Protein AF-A0A1V6NB58-F1 (afdb_monomer_lite)

Organism: Penicillium polonicum (NCBI:txid60169)

Sequence (136 aa):
MAQKAVLANIRHTYVSPPGEGFLPKDTARHHRSWVVKLVKQALKEAKVSVDDVDCICFTKGPGMGAPLQSVVIAARMLSLLWGKELVRVNHCVGHIEMAWSASSYGPHSVTRGVWGEFVSWGRFGLVTKLKSCWNP

Secondary structure (DSSP, 8-state):
-----EEEEEE----PPTTS---HHHHHHHHHHHHHHHHHHHHHHHT--STT--EEEEEEESS-HHHHHHHHHHHHHHHHHHT-EEEEEEHHHHHHHHHHHHSTT--TT--EEEEEEETTTEEEEEEEE-TTS---

Foldseek 3Di:
DFDEEALAEAEDEDDDDPPPPDDLVVLLVVCLVCVVVLVVVLCVSSVHDLVLFAAWEWECDDFRPSNRVSLVVSSVVSCVVSVHHYHYDHPVVVVVLVVLSVDPNHDPQQRYWRWYDHPDTITTTTGSDRPPHDDD

Structure (mmCIF, N/CA/C/O backbone):
data_AF-A0A1V6NB58-F1
#
_entry.id   AF-A0A1V6NB58-F1
#
loop_
_atom_site.group_PDB
_atom_site.id
_atom_site.type_symbol
_atom_site.label_atom_id
_atom_site.label_alt_id
_atom_site.label_comp_id
_atom_site.label_asym_id
_atom_site.label_entity_id
_atom_site.label_seq_id
_atom_site.pdbx_PDB_ins_code
_atom_site.Cartn_x
_atom_site.Cartn_y
_atom_site.Cartn_z
_atom_site.occupancy
_atom_site.B_iso_or_equiv
_atom_site.auth_seq_id
_atom_site.auth_comp_id
_atom_site.auth_asym_id
_atom_site.auth_atom_id
_atom_site.pdbx_PDB_model_num
ATOM 1 N N . MET A 1 1 ? -6.270 5.844 27.838 1.00 34.47 1 MET A N 1
ATOM 2 C CA . MET A 1 1 ? -4.946 5.925 27.187 1.00 34.47 1 MET A CA 1
ATOM 3 C C . MET A 1 1 ? -4.949 4.993 25.988 1.00 34.47 1 MET A C 1
ATOM 5 O O . MET A 1 1 ? -5.180 3.806 26.172 1.00 34.47 1 MET A O 1
ATOM 9 N N . ALA A 1 2 ? -4.808 5.505 24.767 1.00 46.06 2 ALA A N 1
ATOM 10 C CA . ALA A 1 2 ? -4.784 4.664 23.574 1.00 46.06 2 ALA A CA 1
ATOM 11 C C . ALA A 1 2 ? -3.328 4.320 23.221 1.00 46.06 2 ALA A C 1
ATOM 13 O O . ALA A 1 2 ? -2.503 5.204 23.017 1.00 46.06 2 ALA A O 1
ATOM 14 N N . GLN A 1 3 ? -3.006 3.028 23.226 1.00 46.66 3 GLN A N 1
ATOM 15 C CA . GLN A 1 3 ? -1.655 2.529 22.983 1.00 46.66 3 GLN A CA 1
ATOM 16 C C . GLN A 1 3 ? -1.314 2.606 21.487 1.00 46.66 3 GLN A C 1
ATOM 18 O O . GLN A 1 3 ? -1.964 1.934 20.681 1.00 46.66 3 GLN A O 1
ATOM 23 N N . LYS A 1 4 ? -0.258 3.356 21.148 1.00 60.81 4 LYS A N 1
ATOM 24 C CA . LYS A 1 4 ? 0.448 3.284 19.859 1.00 60.81 4 LYS A CA 1
ATOM 25 C C . LYS A 1 4 ? 0.882 1.845 19.607 1.00 60.81 4 LYS A C 1
ATOM 27 O O . LYS A 1 4 ? 1.723 1.328 20.338 1.00 60.81 4 LYS A O 1
ATOM 32 N N . ALA A 1 5 ? 0.304 1.194 18.606 1.00 70.00 5 ALA A N 1
ATOM 33 C CA . ALA A 1 5 ? 0.701 -0.156 18.230 1.00 70.00 5 ALA A CA 1
ATOM 34 C C . ALA A 1 5 ? 0.591 -0.354 16.717 1.00 70.00 5 ALA A C 1
ATOM 36 O O . ALA A 1 5 ? -0.443 -0.059 16.109 1.00 70.00 5 ALA A O 1
ATOM 37 N N . VAL A 1 6 ? 1.670 -0.868 16.133 1.00 77.62 6 VAL A N 1
ATOM 38 C CA . VAL A 1 6 ? 1.676 -1.438 14.786 1.00 77.62 6 VAL A CA 1
ATOM 39 C C . VAL A 1 6 ? 1.119 -2.851 14.907 1.00 77.62 6 VAL A C 1
ATOM 41 O O . VAL A 1 6 ? 1.705 -3.679 15.597 1.00 77.62 6 VAL A O 1
ATOM 44 N N . LEU A 1 7 ? -0.039 -3.105 14.297 1.00 79.94 7 LEU A N 1
ATOM 45 C CA . LEU A 1 7 ? -0.734 -4.392 14.419 1.00 79.94 7 LEU A CA 1
ATOM 46 C C . LEU A 1 7 ? -0.239 -5.425 13.402 1.00 79.94 7 LEU A C 1
ATOM 48 O O . LEU A 1 7 ? -0.258 -6.615 13.686 1.00 79.94 7 LEU A O 1
ATOM 52 N N . ALA A 1 8 ? 0.201 -4.966 12.231 1.00 79.06 8 ALA A N 1
ATOM 53 C CA . ALA A 1 8 ? 0.883 -5.779 11.232 1.00 79.06 8 ALA A CA 1
ATOM 54 C C . ALA A 1 8 ? 1.795 -4.883 10.388 1.00 79.06 8 ALA A C 1
ATOM 56 O O . ALA A 1 8 ? 1.467 -3.712 10.159 1.00 79.06 8 ALA A O 1
ATOM 57 N N . ASN A 1 9 ? 2.927 -5.434 9.943 1.00 81.44 9 ASN A N 1
ATOM 58 C CA . ASN A 1 9 ? 3.839 -4.778 9.007 1.00 81.44 9 ASN A CA 1
ATOM 59 C C . ASN A 1 9 ? 4.305 -5.758 7.923 1.00 81.44 9 ASN A C 1
ATOM 61 O O . ASN A 1 9 ? 5.365 -6.375 8.044 1.00 81.44 9 ASN A O 1
ATOM 65 N N . ILE A 1 10 ? 3.508 -5.917 6.865 1.00 80.44 10 ILE A N 1
ATOM 66 C CA . ILE A 1 10 ? 3.794 -6.902 5.813 1.00 80.44 10 ILE A CA 1
ATOM 67 C C . ILE A 1 10 ? 4.444 -6.222 4.621 1.00 80.44 10 ILE A C 1
ATOM 69 O O . ILE A 1 10 ? 3.964 -5.196 4.134 1.00 80.44 10 ILE A O 1
ATOM 73 N N . ARG A 1 11 ? 5.517 -6.834 4.112 1.00 81.12 11 ARG A N 1
ATOM 74 C CA . ARG A 1 11 ? 6.241 -6.332 2.950 1.00 81.12 11 ARG A CA 1
ATOM 75 C C . ARG A 1 11 ? 6.505 -7.393 1.902 1.00 81.12 11 ARG A C 1
ATOM 77 O O . ARG A 1 11 ? 6.860 -8.523 2.224 1.00 81.12 11 ARG A O 1
ATOM 84 N N . HIS A 1 12 ? 6.396 -6.988 0.642 1.00 83.44 12 HIS A N 1
ATOM 85 C CA . HIS A 1 12 ? 6.882 -7.767 -0.488 1.00 83.44 12 HIS A CA 1
ATOM 86 C C . HIS A 1 12 ? 7.700 -6.865 -1.411 1.00 83.44 12 HIS A C 1
ATOM 88 O O . HIS A 1 12 ? 7.241 -5.801 -1.830 1.00 83.44 12 HIS A O 1
ATOM 94 N N . THR A 1 13 ? 8.924 -7.290 -1.716 1.00 82.69 13 THR A N 1
ATOM 95 C CA . THR A 1 13 ? 9.884 -6.505 -2.496 1.00 82.69 13 THR A CA 1
ATOM 96 C C . THR A 1 13 ? 10.034 -7.097 -3.890 1.00 82.69 13 THR A C 1
ATOM 98 O O . THR A 1 13 ? 10.215 -8.303 -4.050 1.00 82.69 13 THR A O 1
ATOM 101 N N . TYR A 1 14 ? 9.971 -6.240 -4.909 1.00 84.81 14 TYR A N 1
ATOM 102 C CA . TYR A 1 14 ? 10.369 -6.613 -6.260 1.00 84.81 14 TYR A CA 1
ATOM 103 C C . TYR A 1 14 ? 11.895 -6.610 -6.353 1.00 84.81 14 TYR A C 1
ATOM 105 O O . TYR A 1 14 ? 12.523 -5.591 -6.068 1.00 84.81 14 TYR A O 1
ATOM 113 N N . VAL A 1 15 ? 12.473 -7.736 -6.763 1.00 85.25 15 VAL A N 1
ATOM 114 C CA . VAL A 1 15 ? 13.902 -7.864 -7.062 1.00 85.25 15 VAL A CA 1
ATOM 115 C C . VAL A 1 15 ? 14.028 -7.962 -8.575 1.00 85.25 15 VAL A C 1
ATOM 117 O O . VAL A 1 15 ? 13.445 -8.863 -9.180 1.00 85.25 15 VAL A O 1
ATOM 120 N N . SER A 1 16 ? 14.723 -7.006 -9.190 1.00 84.94 16 SER A N 1
ATOM 121 C CA . SER A 1 16 ? 14.977 -7.036 -10.628 1.00 84.94 16 SER A CA 1
ATOM 122 C C . SER A 1 16 ? 16.028 -8.095 -10.977 1.00 84.94 16 SER A C 1
ATOM 124 O O . SER A 1 16 ? 16.916 -8.371 -10.162 1.00 84.94 16 SER A O 1
ATOM 126 N N . PRO A 1 17 ? 15.960 -8.685 -12.182 1.00 87.81 17 PRO A N 1
ATOM 127 C CA . PRO A 1 17 ? 17.028 -9.533 -12.687 1.00 87.81 17 PRO A CA 1
ATOM 128 C C . PRO A 1 17 ? 18.375 -8.788 -12.705 1.00 87.81 17 PRO A C 1
ATOM 130 O O . PRO A 1 17 ? 18.402 -7.570 -12.938 1.00 87.81 17 PRO A O 1
ATOM 133 N N . PRO A 1 18 ? 19.500 -9.489 -12.473 1.00 87.62 18 PRO A N 1
ATOM 134 C CA . PRO A 1 18 ? 20.823 -8.888 -12.576 1.00 87.62 18 PRO A CA 1
ATOM 135 C C . PRO A 1 18 ? 21.013 -8.211 -13.940 1.00 87.62 18 PRO A C 1
ATOM 137 O O . PRO A 1 18 ? 20.788 -8.826 -14.976 1.00 87.62 18 PRO A O 1
ATOM 140 N N . GLY A 1 19 ? 21.425 -6.942 -13.933 1.00 86.31 19 GLY A N 1
ATOM 141 C CA . GLY A 1 19 ? 21.697 -6.169 -15.150 1.00 86.31 19 GLY A CA 1
ATOM 142 C C . GLY A 1 19 ? 20.530 -5.345 -15.712 1.00 86.31 19 GLY A C 1
ATOM 143 O O . GLY A 1 19 ? 20.783 -4.479 -16.541 1.00 86.31 19 GLY A O 1
ATOM 144 N N . GLU A 1 20 ? 19.285 -5.521 -15.246 1.00 77.94 20 GLU A N 1
ATOM 145 C CA . GLU A 1 20 ? 18.112 -4.859 -15.864 1.00 77.94 20 GLU A CA 1
ATOM 146 C C . GLU A 1 20 ? 17.585 -3.610 -15.126 1.00 77.94 20 GLU A C 1
ATOM 148 O O . GLU A 1 20 ? 16.680 -2.929 -15.609 1.00 77.94 20 GLU A O 1
ATOM 153 N N . GLY A 1 21 ? 18.161 -3.242 -13.978 1.00 83.44 21 GLY A N 1
ATOM 154 C CA . GLY A 1 21 ? 17.705 -2.083 -13.196 1.00 83.44 21 GLY A CA 1
ATOM 155 C C . GLY A 1 21 ? 16.225 -2.165 -12.776 1.00 83.44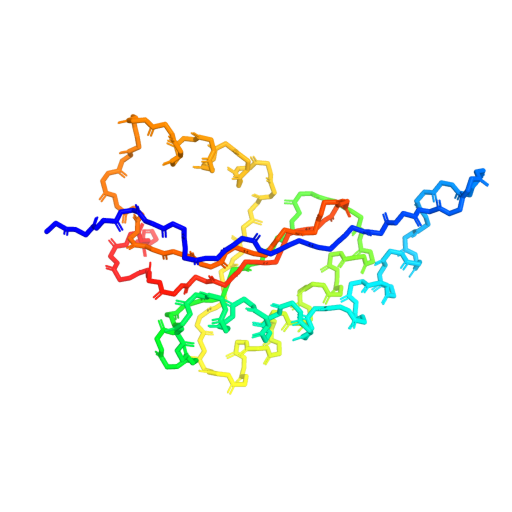 21 GLY A C 1
ATOM 156 O O . GLY A 1 21 ? 15.564 -3.196 -12.900 1.00 83.44 21 GLY A O 1
ATOM 157 N N . PHE A 1 22 ? 15.678 -1.074 -12.232 1.00 82.75 22 PHE A N 1
ATOM 158 C CA . PHE A 1 22 ? 14.261 -1.013 -11.853 1.00 82.75 22 PHE A CA 1
ATOM 159 C C . PHE A 1 22 ? 13.419 -0.440 -12.988 1.00 82.75 22 PHE A C 1
ATOM 161 O O . PHE A 1 22 ? 13.227 0.771 -13.095 1.00 82.75 22 PHE A O 1
ATOM 168 N N . LEU A 1 23 ? 12.866 -1.322 -13.818 1.00 88.88 23 LEU A N 1
ATOM 169 C CA . LEU A 1 23 ? 11.938 -0.916 -14.865 1.00 88.88 23 LEU A CA 1
ATOM 170 C C . LEU A 1 23 ? 10.575 -0.519 -14.253 1.00 88.88 23 LEU A C 1
ATOM 172 O O . LEU A 1 23 ? 9.956 -1.317 -13.529 1.00 88.88 23 LEU A O 1
ATOM 176 N N . PRO A 1 24 ? 10.045 0.689 -14.548 1.00 86.19 24 PRO A N 1
ATOM 177 C CA . PRO A 1 24 ? 8.776 1.150 -13.977 1.00 86.19 24 PRO A CA 1
ATOM 178 C C . PRO A 1 24 ? 7.591 0.233 -14.301 1.00 86.19 24 PRO A C 1
ATOM 180 O O . PRO A 1 24 ? 6.696 0.054 -13.472 1.00 86.19 24 PRO A O 1
ATOM 183 N N . LYS A 1 25 ? 7.590 -0.371 -15.496 1.00 89.31 25 LYS A N 1
ATOM 184 C CA . LYS A 1 25 ? 6.538 -1.284 -15.967 1.00 89.31 25 LYS A CA 1
ATOM 185 C C . LYS A 1 25 ? 6.480 -2.562 -15.131 1.00 89.31 25 LYS A C 1
ATOM 187 O O . LYS A 1 25 ? 5.396 -2.954 -14.695 1.00 89.31 25 LYS A O 1
ATOM 192 N N . ASP A 1 26 ? 7.624 -3.192 -14.884 1.00 90.31 26 ASP A N 1
ATOM 193 C CA . ASP A 1 26 ? 7.686 -4.446 -14.128 1.00 90.31 26 ASP A CA 1
ATOM 194 C C . ASP A 1 26 ? 7.392 -4.217 -12.651 1.00 90.31 26 ASP A C 1
ATOM 196 O O . ASP A 1 26 ? 6.612 -4.956 -12.048 1.00 90.31 26 ASP A O 1
ATOM 200 N N . THR A 1 27 ? 7.897 -3.111 -12.101 1.00 87.25 27 THR A N 1
ATOM 201 C CA . THR A 1 27 ? 7.590 -2.710 -10.727 1.00 87.25 27 THR A CA 1
ATOM 202 C C . THR A 1 27 ? 6.089 -2.438 -10.554 1.00 87.25 27 THR A C 1
ATOM 204 O O . THR A 1 27 ? 5.485 -2.880 -9.576 1.00 87.25 27 THR A O 1
ATOM 207 N N . ALA A 1 28 ? 5.436 -1.779 -11.518 1.00 88.00 28 ALA A N 1
ATOM 208 C CA . ALA A 1 28 ? 3.987 -1.569 -11.490 1.00 88.00 28 ALA A CA 1
ATOM 209 C C . ALA A 1 28 ? 3.200 -2.888 -11.598 1.00 88.00 28 ALA A C 1
ATOM 211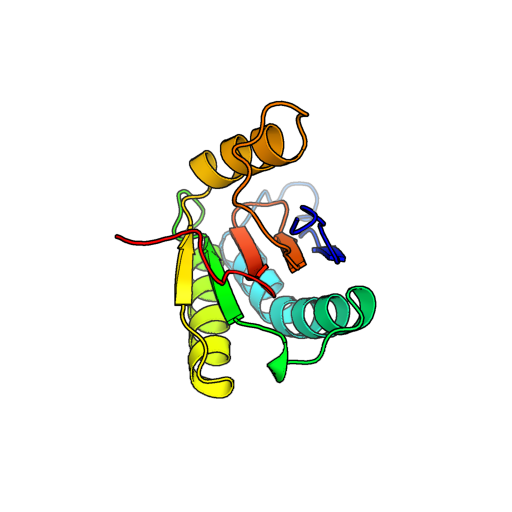 O O . ALA A 1 28 ? 2.243 -3.098 -10.848 1.00 88.00 28 ALA A O 1
ATOM 212 N N . ARG A 1 29 ? 3.615 -3.808 -12.485 1.00 91.25 29 ARG A N 1
ATOM 213 C CA . ARG A 1 29 ? 3.015 -5.152 -12.605 1.00 91.25 29 ARG A CA 1
ATOM 214 C C . ARG A 1 29 ? 3.114 -5.921 -11.289 1.00 91.25 29 ARG A C 1
ATOM 216 O O . ARG A 1 29 ? 2.137 -6.543 -10.866 1.00 91.25 29 ARG A O 1
ATOM 223 N N . HIS A 1 30 ? 4.261 -5.833 -10.624 1.00 90.25 30 HIS A N 1
ATOM 224 C CA . HIS A 1 30 ? 4.476 -6.430 -9.315 1.00 90.25 30 HIS A CA 1
ATOM 225 C C . HIS A 1 30 ? 3.483 -5.903 -8.271 1.00 90.25 30 HIS A C 1
ATOM 227 O O . HIS A 1 30 ? 2.779 -6.696 -7.647 1.00 90.25 30 HIS A O 1
ATOM 233 N N . HIS A 1 31 ? 3.353 -4.577 -8.139 1.00 87.50 31 HIS A N 1
ATOM 234 C CA . HIS A 1 31 ? 2.424 -3.954 -7.189 1.00 87.50 31 HIS A CA 1
ATOM 235 C C . HIS A 1 31 ? 0.979 -4.419 -7.415 1.00 87.50 31 HIS A C 1
ATOM 237 O O . HIS A 1 31 ? 0.311 -4.833 -6.469 1.00 87.50 31 HIS A O 1
ATOM 243 N N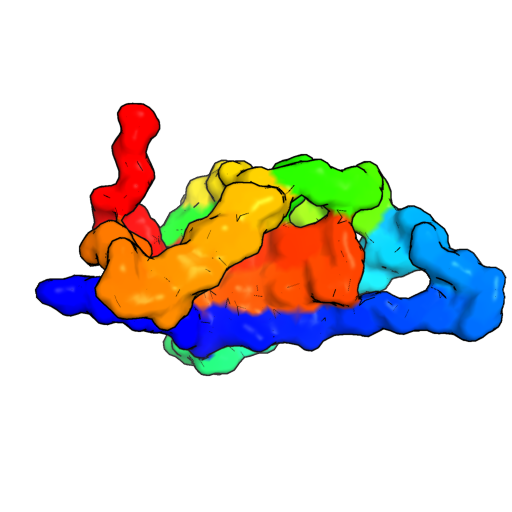 . ARG A 1 32 ? 0.510 -4.439 -8.671 1.00 88.62 32 ARG A N 1
ATOM 244 C CA . ARG A 1 32 ? -0.847 -4.907 -9.022 1.00 88.62 32 ARG A CA 1
ATOM 245 C C . ARG A 1 32 ? -1.084 -6.371 -8.645 1.00 88.62 32 ARG A C 1
ATOM 247 O O . ARG A 1 32 ? -2.169 -6.718 -8.195 1.00 88.62 32 ARG A O 1
ATOM 254 N N . SER A 1 33 ? -0.065 -7.214 -8.801 1.00 90.69 33 SER A N 1
ATOM 255 C CA . SER A 1 33 ? -0.160 -8.654 -8.527 1.00 90.69 33 SER A CA 1
ATOM 256 C C . SER A 1 33 ? -0.169 -8.981 -7.029 1.00 90.69 33 SER A C 1
ATOM 258 O O . SER A 1 33 ? -0.699 -10.018 -6.622 1.00 90.69 33 SER A O 1
ATOM 260 N N . TRP A 1 34 ? 0.421 -8.108 -6.206 1.00 88.75 34 TRP A N 1
ATOM 261 C CA . TRP A 1 34 ? 0.634 -8.352 -4.778 1.00 88.75 34 TRP A CA 1
ATOM 262 C C . TRP A 1 34 ? -0.266 -7.543 -3.846 1.00 88.75 34 TRP A C 1
ATOM 264 O O . TRP A 1 34 ? -0.551 -8.026 -2.754 1.00 88.75 34 TRP A O 1
ATOM 274 N N . VAL A 1 35 ? -0.770 -6.372 -4.254 1.00 86.44 35 VAL A N 1
ATOM 275 C CA . VAL A 1 35 ? -1.523 -5.468 -3.363 1.00 86.44 35 VAL A CA 1
ATOM 276 C C . VAL A 1 35 ? -2.702 -6.152 -2.667 1.00 86.44 35 VAL A C 1
ATOM 278 O O . VAL A 1 35 ? -2.831 -6.062 -1.451 1.00 86.44 35 VAL A O 1
ATOM 281 N N . VAL A 1 36 ? -3.505 -6.933 -3.394 1.00 88.38 36 VAL A N 1
ATOM 282 C CA . VAL A 1 36 ? -4.655 -7.650 -2.815 1.00 88.38 36 VAL A CA 1
ATOM 283 C C . VAL A 1 36 ? -4.208 -8.743 -1.841 1.00 88.38 36 VAL A C 1
ATOM 285 O O . VAL A 1 36 ? -4.834 -8.942 -0.801 1.00 88.38 36 VAL A O 1
ATOM 288 N N . LYS A 1 37 ? -3.121 -9.459 -2.162 1.00 89.56 37 LYS A N 1
ATOM 289 C CA . LYS A 1 37 ? -2.577 -10.514 -1.295 1.00 89.56 37 LYS A CA 1
ATOM 290 C C . LYS A 1 37 ? -2.057 -9.917 0.010 1.00 89.56 37 LYS A C 1
ATOM 292 O O . LYS A 1 37 ? -2.392 -10.432 1.072 1.00 89.56 37 LYS A O 1
ATOM 297 N N . LEU A 1 38 ? -1.318 -8.811 -0.075 1.00 87.75 38 LEU A N 1
ATOM 298 C CA . LEU A 1 38 ? -0.785 -8.110 1.090 1.00 87.75 38 LEU A CA 1
ATOM 299 C C . LEU A 1 38 ? -1.890 -7.549 1.977 1.00 87.75 38 LEU A C 1
ATOM 301 O O . LEU A 1 38 ? -1.839 -7.756 3.179 1.00 87.75 38 LEU A O 1
ATOM 305 N N . VAL A 1 39 ? -2.924 -6.926 1.405 1.00 87.31 39 VAL A N 1
ATOM 306 C CA . VAL A 1 39 ? -4.090 -6.442 2.166 1.00 87.31 39 VAL A CA 1
ATOM 307 C C . VAL A 1 39 ? -4.723 -7.572 2.982 1.00 87.31 39 VAL A C 1
ATOM 309 O O . VAL A 1 39 ? -4.940 -7.430 4.183 1.00 87.31 39 VAL A O 1
ATOM 312 N N . LYS A 1 40 ? -4.984 -8.722 2.347 1.00 89.19 40 LYS A N 1
ATOM 313 C CA . LYS A 1 40 ? -5.583 -9.886 3.019 1.00 89.19 40 LYS A CA 1
ATOM 314 C C . LYS A 1 40 ? -4.681 -10.447 4.116 1.00 89.19 40 LYS A C 1
ATOM 316 O O . LYS A 1 40 ? -5.170 -10.791 5.189 1.00 89.19 40 LYS A O 1
ATOM 321 N N . GLN A 1 41 ? -3.380 -10.549 3.851 1.00 87.31 41 GLN A N 1
ATOM 322 C CA . GLN A 1 41 ? -2.410 -10.994 4.849 1.00 87.31 41 GLN A CA 1
ATOM 323 C C . GLN A 1 41 ? -2.346 -10.014 6.025 1.00 87.31 41 GLN A C 1
ATOM 325 O O . GLN A 1 41 ? -2.337 -10.455 7.167 1.00 87.31 41 GLN A O 1
ATOM 330 N N . ALA A 1 42 ? -2.385 -8.708 5.759 1.00 84.75 42 ALA A N 1
ATOM 331 C CA . ALA A 1 42 ? -2.247 -7.670 6.771 1.00 84.75 42 ALA A CA 1
ATOM 332 C C . ALA A 1 42 ? -3.446 -7.644 7.725 1.00 84.75 42 ALA A C 1
ATOM 334 O O . ALA A 1 42 ? -3.258 -7.593 8.937 1.00 84.75 42 ALA A O 1
ATOM 335 N N . LEU A 1 43 ? -4.670 -7.785 7.199 1.00 86.19 43 LEU A N 1
ATOM 336 C CA . LEU A 1 43 ? -5.875 -7.955 8.023 1.00 86.19 43 LEU A CA 1
ATOM 337 C C . LEU A 1 43 ? -5.802 -9.230 8.879 1.00 86.19 43 LEU A C 1
ATOM 339 O O . LEU A 1 43 ? -6.140 -9.209 10.062 1.00 86.19 43 LEU A O 1
ATOM 343 N N . LYS A 1 44 ? -5.310 -10.333 8.297 1.00 89.50 44 LYS A N 1
ATOM 344 C CA . LYS A 1 44 ? -5.161 -11.616 8.996 1.00 89.50 44 LYS A CA 1
ATOM 345 C C . LYS A 1 44 ? -4.123 -11.553 10.122 1.00 89.50 44 LYS A C 1
ATOM 347 O O . LYS A 1 44 ? -4.392 -12.056 11.208 1.00 89.50 44 LYS A O 1
ATOM 352 N N . GLU A 1 45 ? -2.959 -10.957 9.876 1.00 85.81 45 GLU A N 1
ATOM 353 C CA . GLU A 1 45 ? -1.881 -10.815 10.865 1.00 85.81 45 GLU A CA 1
ATOM 354 C C . GLU A 1 45 ? -2.283 -9.872 12.001 1.00 85.81 45 GLU A C 1
ATOM 356 O O . GLU A 1 45 ? -2.100 -10.203 13.171 1.00 85.81 45 GLU A O 1
ATOM 361 N N . ALA A 1 46 ? -2.940 -8.760 11.663 1.00 82.19 46 ALA A N 1
ATOM 362 C CA . ALA A 1 46 ? -3.457 -7.808 12.637 1.00 82.19 46 ALA A CA 1
ATOM 363 C C . ALA A 1 46 ? -4.659 -8.335 13.438 1.00 82.19 46 ALA A C 1
ATOM 365 O O . ALA A 1 46 ? -5.014 -7.735 14.452 1.00 82.19 46 ALA A O 1
ATOM 366 N N . LYS A 1 47 ? -5.275 -9.445 13.002 1.00 87.94 47 LYS A N 1
ATOM 367 C CA . LYS A 1 47 ? -6.493 -10.036 13.586 1.00 87.94 47 LYS A CA 1
ATOM 368 C C . LYS A 1 47 ? -7.643 -9.027 13.685 1.00 87.94 47 LYS A C 1
ATOM 370 O O . LYS A 1 47 ? -8.342 -8.973 14.693 1.00 87.94 47 LYS A O 1
ATOM 375 N N . VAL A 1 48 ? -7.820 -8.231 12.635 1.00 84.19 48 VAL A N 1
ATOM 376 C CA . VAL A 1 48 ? -8.871 -7.209 12.533 1.00 84.19 48 VAL A CA 1
ATOM 377 C C . VAL A 1 48 ? -9.785 -7.499 11.351 1.00 84.19 48 VAL A C 1
ATOM 379 O O . VAL A 1 48 ? -9.364 -8.070 10.341 1.00 84.19 48 VAL A O 1
ATOM 382 N N . SER A 1 49 ? -11.042 -7.093 11.478 1.00 87.06 49 SER A N 1
ATOM 383 C CA . SER A 1 49 ? -12.000 -7.104 10.379 1.00 87.06 49 SER A CA 1
ATOM 384 C C . SER A 1 49 ? -11.887 -5.823 9.543 1.00 87.06 49 SER A C 1
ATOM 386 O O . SER A 1 49 ? -11.206 -4.866 9.914 1.00 87.06 49 SER A O 1
ATOM 388 N N . VAL A 1 50 ? -12.556 -5.794 8.390 1.00 85.62 50 VAL A N 1
ATOM 389 C CA . VAL A 1 50 ? -12.656 -4.578 7.563 1.00 85.62 50 VAL A CA 1
ATOM 390 C C . VAL A 1 50 ? -13.439 -3.477 8.289 1.00 85.62 50 VAL A C 1
ATOM 392 O O . VAL A 1 50 ? -13.165 -2.292 8.097 1.00 85.62 50 VAL A O 1
ATOM 395 N N . ASP A 1 51 ? -14.382 -3.853 9.152 1.00 85.25 51 ASP A N 1
ATOM 396 C CA . ASP A 1 51 ? -15.203 -2.912 9.913 1.00 85.25 51 ASP A CA 1
ATOM 397 C C . ASP A 1 51 ? -14.384 -2.141 10.951 1.00 85.25 51 ASP A C 1
ATOM 399 O O . ASP A 1 51 ? -14.647 -0.960 11.182 1.00 85.25 51 ASP A O 1
ATOM 403 N N . ASP A 1 52 ? -13.326 -2.768 11.474 1.00 83.12 52 ASP A N 1
ATOM 404 C CA . ASP A 1 52 ? -12.352 -2.149 12.376 1.00 83.12 52 ASP A CA 1
ATOM 405 C C . ASP A 1 52 ? -11.420 -1.152 11.664 1.00 83.12 52 ASP A C 1
ATOM 407 O O . ASP A 1 52 ? -10.628 -0.481 12.318 1.00 83.12 52 ASP A O 1
ATOM 411 N N . VAL A 1 53 ? -11.457 -1.053 10.329 1.00 82.12 53 VAL A N 1
ATOM 412 C CA . VAL A 1 53 ? -10.652 -0.083 9.575 1.00 82.12 53 VAL A CA 1
ATOM 413 C C . VAL A 1 53 ? -11.350 1.276 9.591 1.00 82.12 53 VAL A C 1
ATOM 415 O O . VAL A 1 53 ? -12.470 1.388 9.103 1.00 82.12 53 VAL A O 1
ATOM 418 N N . ASP A 1 54 ? -10.700 2.327 10.089 1.00 82.12 54 ASP A N 1
ATOM 419 C CA . ASP A 1 54 ? -11.263 3.686 10.047 1.00 82.12 54 ASP A CA 1
ATOM 420 C C . ASP A 1 54 ? -10.967 4.366 8.698 1.00 82.12 54 ASP A C 1
ATOM 422 O O . ASP A 1 54 ? -11.860 4.937 8.069 1.00 82.12 54 ASP A O 1
ATOM 426 N N . CYS A 1 55 ? -9.718 4.286 8.224 1.00 84.50 55 CYS A N 1
ATOM 427 C CA . CYS A 1 55 ? -9.286 4.942 6.993 1.00 84.50 55 CYS A CA 1
ATOM 428 C C . CYS A 1 55 ? -8.194 4.160 6.246 1.00 84.50 55 CYS A C 1
ATOM 430 O O . CYS A 1 55 ? -7.519 3.270 6.768 1.00 84.50 55 CYS A O 1
ATOM 432 N N . ILE A 1 56 ? -8.018 4.495 4.973 1.00 85.44 56 ILE A N 1
ATOM 433 C CA . ILE A 1 56 ? -7.038 3.881 4.080 1.00 85.44 56 ILE A CA 1
ATOM 434 C C . ILE A 1 56 ? -6.007 4.936 3.714 1.00 85.44 56 ILE A C 1
ATOM 436 O O . ILE A 1 56 ? -6.352 5.987 3.180 1.00 85.44 56 ILE A O 1
ATOM 440 N N . CYS A 1 57 ? -4.732 4.642 3.948 1.00 86.06 57 CYS A N 1
ATOM 441 C CA . CYS A 1 57 ? -3.640 5.561 3.668 1.00 86.06 57 CYS A CA 1
ATOM 442 C C . CYS A 1 57 ? -2.838 5.086 2.454 1.00 86.06 57 CYS A C 1
ATOM 444 O O . CYS A 1 57 ? -2.529 3.908 2.287 1.00 86.06 57 CYS A O 1
ATOM 446 N N . PHE A 1 58 ? -2.422 6.005 1.592 1.00 84.12 58 PHE A N 1
ATOM 447 C CA . PHE A 1 58 ? -1.564 5.635 0.469 1.00 84.12 58 PHE A CA 1
ATOM 448 C C . PHE A 1 58 ? -0.501 6.683 0.186 1.00 84.12 58 PHE A C 1
ATOM 450 O O . PHE A 1 58 ? -0.674 7.873 0.454 1.00 84.12 58 PHE A O 1
ATOM 457 N N . THR A 1 59 ? 0.609 6.235 -0.395 1.00 84.12 59 THR A N 1
ATOM 458 C CA . THR A 1 59 ? 1.695 7.137 -0.775 1.00 84.12 59 THR A CA 1
ATOM 459 C C . THR A 1 59 ? 1.317 7.927 -2.021 1.00 84.12 59 THR A C 1
ATOM 461 O O . THR A 1 59 ? 1.154 7.355 -3.097 1.00 84.12 59 THR A O 1
ATOM 464 N N . LYS A 1 60 ? 1.229 9.253 -1.895 1.00 82.44 60 LYS A N 1
ATOM 465 C CA . LYS A 1 60 ? 1.034 10.167 -3.032 1.00 82.44 60 LYS A CA 1
ATOM 466 C C . LYS A 1 60 ? 2.328 10.365 -3.833 1.00 82.44 60 LYS A C 1
ATOM 468 O O . LYS A 1 60 ? 2.276 10.568 -5.040 1.00 82.44 60 LYS A O 1
ATOM 473 N N . GLY A 1 61 ? 3.475 10.324 -3.158 1.00 81.75 61 GLY A N 1
ATOM 474 C CA . GLY A 1 61 ? 4.808 10.529 -3.730 1.00 81.75 61 GLY A CA 1
ATOM 475 C C . GLY A 1 61 ? 5.768 11.176 -2.719 1.00 81.75 61 GLY A C 1
ATOM 476 O O . GLY A 1 61 ? 5.365 11.387 -1.571 1.00 81.75 61 GLY A O 1
ATOM 477 N N . PRO A 1 62 ? 7.008 11.514 -3.121 1.00 84.12 62 PRO A N 1
ATOM 478 C CA . PRO A 1 62 ? 7.589 11.306 -4.456 1.00 84.12 62 PRO A CA 1
ATOM 479 C C . PRO A 1 62 ? 7.861 9.827 -4.781 1.00 84.12 62 PRO A C 1
ATOM 481 O O . PRO A 1 62 ? 7.938 8.993 -3.882 1.00 84.12 62 PRO A O 1
ATOM 484 N N . GLY A 1 63 ? 7.992 9.502 -6.073 1.00 83.31 63 GLY A N 1
ATOM 485 C CA . GLY A 1 63 ? 8.450 8.190 -6.528 1.00 83.31 63 GLY A CA 1
ATOM 486 C C . GLY A 1 63 ? 8.145 7.856 -7.988 1.00 83.31 63 GLY A C 1
ATOM 487 O O . GLY A 1 63 ? 7.745 8.725 -8.759 1.00 83.31 63 GLY A O 1
ATOM 488 N N . MET A 1 64 ? 8.348 6.592 -8.377 1.00 84.69 64 MET A N 1
ATOM 489 C CA . MET A 1 64 ? 8.118 6.140 -9.754 1.00 84.69 64 MET A CA 1
ATOM 490 C C . MET A 1 64 ? 6.631 6.238 -10.127 1.00 84.69 64 MET A C 1
ATOM 492 O O . MET A 1 64 ? 5.776 5.636 -9.476 1.00 84.69 64 MET A O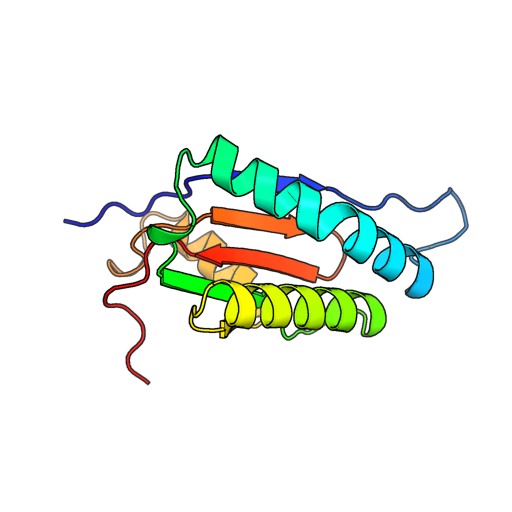 1
ATOM 496 N N . GLY A 1 65 ? 6.315 6.943 -11.217 1.00 87.12 65 GLY A N 1
ATOM 497 C CA . GLY A 1 65 ? 4.930 7.229 -11.608 1.00 87.12 65 GLY A CA 1
ATOM 498 C C . GLY A 1 65 ? 4.054 5.985 -11.806 1.00 87.12 65 GLY A C 1
ATOM 499 O O . GLY A 1 65 ? 2.964 5.906 -11.244 1.00 87.12 65 GLY A O 1
ATOM 500 N N . ALA A 1 66 ? 4.518 4.981 -12.560 1.00 88.81 66 ALA A N 1
ATOM 501 C CA . ALA A 1 66 ? 3.711 3.792 -12.865 1.00 88.81 66 ALA A CA 1
ATOM 502 C C . ALA A 1 66 ? 3.381 2.917 -11.625 1.00 88.81 66 ALA A C 1
ATOM 504 O O . ALA A 1 66 ? 2.221 2.505 -11.471 1.00 88.81 66 ALA A O 1
ATOM 505 N N . PRO A 1 67 ? 4.332 2.653 -10.707 1.00 86.94 67 PRO A N 1
ATOM 506 C CA . PRO A 1 67 ? 4.035 2.048 -9.408 1.00 86.94 67 PRO A CA 1
ATOM 507 C C . PRO A 1 67 ? 3.084 2.887 -8.549 1.00 86.94 67 PRO A C 1
ATOM 509 O O . PRO A 1 67 ? 2.094 2.344 -8.059 1.00 86.94 67 PRO A O 1
ATOM 512 N N . LEU A 1 68 ? 3.309 4.204 -8.431 1.00 87.00 68 LEU A N 1
ATOM 513 C CA . LEU A 1 68 ? 2.437 5.089 -7.647 1.00 87.00 68 LEU A CA 1
ATOM 514 C C . LEU A 1 68 ? 0.990 5.054 -8.149 1.00 87.00 68 LEU A C 1
ATOM 516 O O . LEU A 1 68 ? 0.072 4.888 -7.350 1.00 87.00 68 LEU A O 1
ATOM 520 N N . GLN A 1 69 ? 0.775 5.115 -9.466 1.00 90.12 69 GLN A N 1
ATOM 521 C CA . GLN A 1 69 ? -0.560 4.991 -10.065 1.00 90.12 69 GLN A CA 1
ATOM 522 C C . GLN A 1 69 ? -1.238 3.666 -9.698 1.00 90.12 69 GLN A C 1
ATOM 524 O O . GLN A 1 69 ? -2.423 3.639 -9.370 1.00 90.12 69 GLN A O 1
ATOM 529 N N . SER A 1 70 ? -0.481 2.566 -9.691 1.00 89.38 70 SER A N 1
ATOM 530 C CA . SER A 1 70 ? -1.014 1.249 -9.323 1.00 89.38 70 SER A CA 1
ATOM 531 C C . SER A 1 70 ? -1.465 1.206 -7.857 1.00 89.38 70 SER A C 1
ATOM 533 O O . SER A 1 70 ? -2.512 0.635 -7.556 1.00 89.38 70 SER A O 1
ATOM 535 N N . VAL A 1 71 ? -0.719 1.858 -6.960 1.00 86.81 71 VAL A N 1
ATOM 536 C CA . VAL A 1 71 ? -1.069 1.987 -5.538 1.00 86.81 71 VAL A CA 1
ATOM 537 C C . VAL A 1 71 ? -2.299 2.877 -5.341 1.00 86.81 71 VAL A C 1
ATOM 539 O O . VAL A 1 71 ? -3.212 2.488 -4.616 1.00 86.81 71 VAL A O 1
ATOM 542 N N . VAL A 1 72 ? -2.364 4.038 -6.005 1.00 89.69 72 VAL A N 1
ATOM 543 C CA . VAL A 1 72 ? -3.509 4.963 -5.906 1.00 89.69 72 VAL A CA 1
ATOM 544 C C . VAL A 1 72 ? -4.802 4.287 -6.351 1.00 89.69 72 VAL A C 1
ATOM 546 O O . VAL A 1 72 ? -5.820 4.412 -5.673 1.00 89.69 72 VAL A O 1
ATOM 549 N N . ILE A 1 73 ? -4.776 3.565 -7.476 1.00 91.56 73 ILE A N 1
ATOM 550 C CA . ILE A 1 73 ? -5.956 2.861 -7.990 1.00 91.56 73 ILE A CA 1
ATOM 551 C C . ILE A 1 73 ? -6.420 1.808 -6.981 1.00 91.56 73 ILE A C 1
ATOM 553 O O . ILE A 1 73 ? -7.595 1.799 -6.622 1.00 91.56 73 ILE A O 1
ATOM 557 N N . ALA A 1 74 ? -5.508 0.983 -6.458 1.00 89.75 74 ALA A N 1
ATOM 558 C CA . ALA A 1 74 ? -5.853 -0.028 -5.462 1.00 89.75 74 ALA A CA 1
ATOM 559 C C . ALA A 1 74 ? -6.437 0.590 -4.178 1.00 89.75 74 ALA A C 1
ATOM 561 O O . ALA A 1 74 ? -7.460 0.127 -3.680 1.00 89.75 74 ALA A O 1
ATOM 562 N N . ALA A 1 75 ? -5.835 1.671 -3.675 1.00 89.19 75 ALA A N 1
ATOM 563 C CA . ALA A 1 75 ? -6.307 2.360 -2.478 1.00 89.19 75 ALA A CA 1
ATOM 564 C C . ALA A 1 75 ? -7.696 2.987 -2.676 1.00 89.19 75 ALA A C 1
ATOM 566 O O . ALA A 1 75 ? -8.570 2.835 -1.824 1.00 89.19 75 ALA A O 1
ATOM 567 N N . ARG A 1 76 ? -7.930 3.634 -3.827 1.00 91.62 76 ARG A N 1
ATOM 568 C CA . ARG A 1 76 ? -9.244 4.183 -4.195 1.00 91.62 76 ARG A CA 1
ATOM 569 C C . ARG A 1 76 ? -10.300 3.093 -4.311 1.00 91.62 76 ARG A C 1
ATOM 571 O O . ARG A 1 76 ? -11.402 3.280 -3.813 1.00 91.62 76 ARG A O 1
ATOM 578 N N . MET A 1 77 ? -9.968 1.962 -4.931 1.00 93.44 77 MET A N 1
ATOM 579 C CA . MET A 1 77 ? -10.888 0.829 -5.035 1.00 93.44 77 MET A CA 1
ATOM 580 C C . MET A 1 77 ? -11.280 0.297 -3.655 1.00 93.44 77 MET A C 1
ATOM 582 O O . MET A 1 77 ? -12.460 0.074 -3.418 1.00 93.44 77 MET A O 1
ATOM 586 N N . LEU A 1 78 ? -10.323 0.140 -2.736 1.00 89.69 78 LEU A N 1
ATOM 587 C CA . LEU A 1 78 ? -10.610 -0.317 -1.373 1.00 89.69 78 LEU A CA 1
ATOM 588 C C . LEU A 1 78 ? -11.428 0.706 -0.577 1.00 89.69 78 LEU A C 1
ATOM 590 O O . LEU A 1 78 ? -12.348 0.323 0.135 1.00 89.69 78 LEU A O 1
ATOM 594 N N . SER A 1 79 ? -11.137 1.999 -0.733 1.00 90.56 79 SER A N 1
ATOM 595 C CA . SER A 1 79 ? -11.891 3.078 -0.083 1.00 90.56 79 SER A CA 1
ATOM 596 C C . SER A 1 79 ? -13.349 3.083 -0.535 1.00 90.56 79 SER A C 1
ATOM 598 O O . SER A 1 79 ? -14.242 3.126 0.306 1.00 90.56 79 SER A O 1
ATOM 600 N N . LEU A 1 80 ? -13.594 2.943 -1.842 1.00 93.56 80 LEU A N 1
ATOM 601 C CA . LEU A 1 80 ? -14.945 2.851 -2.397 1.00 93.56 80 LEU A CA 1
ATOM 602 C C . LEU A 1 80 ? -15.654 1.554 -1.989 1.00 93.56 80 LEU A C 1
ATOM 604 O O . LEU A 1 80 ? -16.834 1.590 -1.660 1.00 93.56 80 LEU A O 1
ATOM 608 N N . LEU A 1 81 ? -14.946 0.421 -1.986 1.00 93.62 81 LEU A N 1
ATOM 609 C CA . LEU A 1 81 ? -15.515 -0.881 -1.632 1.00 93.62 81 LEU A CA 1
ATOM 610 C C . LEU A 1 81 ? -15.910 -0.966 -0.152 1.00 93.62 81 LEU A C 1
ATOM 612 O O . LEU A 1 81 ? -16.904 -1.601 0.179 1.00 93.62 81 LEU A O 1
ATOM 616 N N . TRP A 1 82 ? -15.120 -0.360 0.734 1.00 92.19 82 TRP A N 1
ATOM 617 C CA . TRP A 1 82 ? -15.323 -0.425 2.185 1.00 92.19 82 TRP A CA 1
ATOM 618 C C . TRP A 1 82 ? -15.966 0.836 2.770 1.00 92.19 82 TRP A C 1
ATOM 620 O O . TRP A 1 82 ? -16.174 0.906 3.979 1.00 92.19 82 TRP A O 1
ATOM 630 N N . GLY A 1 83 ? -16.250 1.842 1.938 1.00 91.06 83 GLY A N 1
ATOM 631 C CA . GLY A 1 83 ? -16.795 3.128 2.376 1.00 91.06 83 GLY A CA 1
ATOM 632 C C . GLY A 1 83 ? -15.892 3.867 3.369 1.00 91.06 83 GLY A C 1
ATOM 633 O O . GLY A 1 83 ? -16.395 4.538 4.265 1.00 91.06 83 GLY A O 1
ATOM 634 N N . LYS A 1 84 ? -14.567 3.707 3.261 1.00 87.75 84 LYS A N 1
ATOM 635 C CA . LYS A 1 84 ? -13.590 4.279 4.206 1.00 87.75 84 LYS A CA 1
ATOM 636 C C . LYS A 1 84 ? -12.911 5.509 3.628 1.00 87.75 84 LYS A C 1
ATOM 638 O O . LYS A 1 84 ? -12.666 5.579 2.423 1.00 87.75 84 LYS A O 1
ATOM 643 N N . GLU A 1 85 ? -12.555 6.455 4.492 1.00 88.88 85 GLU A N 1
ATOM 644 C CA . GLU A 1 85 ? -11.838 7.664 4.088 1.00 88.88 85 GLU A CA 1
ATOM 645 C C . GLU A 1 85 ? -10.476 7.319 3.470 1.00 88.88 85 GLU A C 1
ATOM 647 O O . GLU A 1 85 ? -9.771 6.428 3.947 1.00 88.88 85 GLU A O 1
ATOM 652 N N . LEU A 1 86 ? -10.100 8.030 2.403 1.00 86.06 86 LEU A N 1
ATOM 653 C CA . LEU A 1 86 ? -8.829 7.846 1.713 1.00 86.06 86 LEU A CA 1
ATOM 654 C C . LEU A 1 86 ? -7.861 8.999 2.010 1.00 86.06 86 LEU A C 1
ATOM 656 O O . LEU A 1 86 ? -8.025 10.112 1.508 1.00 86.06 86 LEU A O 1
ATOM 660 N N . VAL A 1 87 ? -6.791 8.699 2.740 1.00 85.50 87 VAL A N 1
ATOM 661 C CA . VAL A 1 87 ? -5.792 9.668 3.195 1.00 85.50 87 VAL A CA 1
ATOM 662 C C . VAL A 1 87 ? -4.526 9.591 2.343 1.00 85.50 87 VAL A C 1
ATOM 664 O O . VAL A 1 87 ? -3.964 8.526 2.072 1.00 85.50 87 VAL A O 1
ATOM 667 N N . ARG A 1 88 ? -4.049 10.761 1.914 1.00 85.56 88 ARG A N 1
ATOM 668 C CA . ARG A 1 88 ? -2.833 10.910 1.105 1.00 85.56 88 ARG A CA 1
ATOM 669 C C . ARG A 1 88 ? -1.634 11.144 2.011 1.00 85.56 88 ARG A C 1
ATOM 671 O O . ARG A 1 88 ? -1.612 12.122 2.747 1.00 85.56 88 ARG A O 1
ATOM 678 N N . VAL A 1 89 ? -0.607 10.312 1.881 1.00 81.75 89 VAL A N 1
ATOM 679 C CA . VAL A 1 89 ? 0.623 10.402 2.676 1.00 81.75 89 VAL A CA 1
ATOM 680 C C . VAL A 1 89 ? 1.803 10.761 1.777 1.00 81.75 89 VAL A C 1
ATOM 682 O O . VAL A 1 89 ? 1.981 10.195 0.694 1.00 81.75 89 VAL A O 1
ATOM 685 N N . ASN A 1 90 ? 2.617 11.720 2.215 1.00 85.25 90 ASN A N 1
ATOM 686 C CA . ASN A 1 90 ? 3.899 12.008 1.581 1.00 85.25 90 ASN A CA 1
ATOM 687 C C . ASN A 1 90 ? 4.929 10.953 2.012 1.00 85.25 90 ASN A C 1
ATOM 689 O O . ASN A 1 90 ? 5.066 10.666 3.197 1.00 85.25 90 ASN A O 1
ATOM 693 N N . HIS A 1 91 ? 5.658 10.383 1.054 1.00 80.81 91 HIS A N 1
ATOM 694 C CA . HIS A 1 91 ? 6.613 9.304 1.297 1.00 80.81 91 HIS A CA 1
ATOM 695 C C . HIS A 1 91 ? 7.716 9.691 2.292 1.00 80.81 91 HIS A C 1
ATOM 697 O O . HIS A 1 91 ? 8.026 8.912 3.194 1.00 80.81 91 HIS A O 1
ATOM 703 N N . CYS A 1 92 ? 8.292 10.884 2.122 1.00 78.94 92 CYS A N 1
ATOM 704 C CA . CYS A 1 92 ? 9.397 11.385 2.935 1.00 78.94 92 CYS A CA 1
ATOM 705 C C . CYS A 1 92 ? 8.927 11.699 4.354 1.00 78.94 92 CYS A C 1
ATOM 707 O O . CYS A 1 92 ? 9.542 11.247 5.314 1.00 78.94 92 CYS A O 1
ATOM 709 N N . VAL A 1 93 ? 7.791 12.393 4.480 1.00 75.25 93 VAL A N 1
ATOM 710 C CA . VAL A 1 93 ? 7.171 12.662 5.787 1.00 75.25 93 VAL A CA 1
ATOM 711 C C . VAL A 1 93 ? 6.821 11.349 6.483 1.00 75.25 93 VAL A C 1
ATOM 713 O O . VAL A 1 93 ? 7.102 11.194 7.660 1.00 75.25 93 VAL A O 1
ATOM 716 N N . GLY A 1 94 ? 6.317 10.356 5.745 1.00 74.06 94 GLY A N 1
ATOM 717 C CA . GLY A 1 94 ? 6.030 9.032 6.291 1.00 74.06 94 GLY A CA 1
ATOM 718 C C . GLY A 1 94 ? 7.250 8.349 6.916 1.00 74.06 94 GLY A C 1
ATOM 719 O O . GLY A 1 94 ? 7.110 7.723 7.958 1.00 74.06 94 GLY A O 1
ATOM 720 N N . HIS A 1 95 ? 8.452 8.483 6.337 1.00 73.81 95 HIS A N 1
ATOM 721 C CA . HIS A 1 95 ? 9.676 7.965 6.974 1.00 73.81 95 HIS A CA 1
ATOM 722 C C . HIS A 1 95 ? 9.972 8.666 8.303 1.00 73.81 95 HIS A C 1
ATOM 724 O O . HIS A 1 95 ? 10.282 7.994 9.284 1.00 73.81 95 HIS A O 1
ATOM 730 N N . ILE A 1 96 ? 9.853 9.996 8.336 1.00 74.12 96 ILE A N 1
ATOM 731 C CA . ILE A 1 96 ? 10.126 10.804 9.533 1.00 74.12 96 ILE A CA 1
ATOM 732 C C . ILE A 1 96 ? 9.121 10.466 10.637 1.00 74.12 96 ILE A C 1
ATOM 734 O O . ILE A 1 96 ? 9.521 10.148 11.752 1.00 74.12 96 ILE A O 1
ATOM 738 N N . GLU A 1 97 ? 7.829 10.451 10.309 1.00 75.00 97 GLU A N 1
ATOM 739 C CA . GLU A 1 97 ? 6.749 10.156 11.255 1.00 75.00 97 GLU A CA 1
ATOM 740 C C . GLU A 1 97 ? 6.817 8.725 11.791 1.00 75.00 97 GLU A C 1
ATOM 742 O O . GLU A 1 97 ? 6.537 8.495 12.963 1.00 75.00 97 GLU A O 1
ATOM 747 N N . MET A 1 98 ? 7.227 7.745 10.978 1.00 72.75 98 MET A N 1
ATOM 748 C CA . MET A 1 98 ? 7.425 6.375 11.464 1.00 72.75 98 MET A CA 1
ATOM 749 C C . MET A 1 98 ? 8.602 6.274 12.436 1.00 72.75 98 MET A C 1
ATOM 751 O O . MET A 1 98 ? 8.466 5.639 13.481 1.00 72.75 98 MET A O 1
ATOM 755 N N . ALA A 1 99 ? 9.735 6.916 12.132 1.00 70.50 99 ALA A N 1
ATOM 756 C CA . ALA A 1 99 ? 10.881 6.960 13.041 1.00 70.50 99 ALA A CA 1
ATOM 757 C C . ALA A 1 99 ? 10.523 7.682 14.349 1.00 70.50 99 ALA A C 1
ATOM 759 O O . ALA A 1 99 ? 10.847 7.210 15.439 1.00 70.50 99 ALA A O 1
ATOM 760 N N . TRP A 1 100 ? 9.783 8.785 14.242 1.00 67.31 100 TRP A N 1
ATOM 761 C CA . TRP A 1 100 ? 9.272 9.527 15.385 1.00 67.31 100 TRP A CA 1
ATOM 762 C C . TRP A 1 100 ? 8.299 8.666 16.207 1.00 67.31 100 TRP A C 1
ATOM 764 O O . TRP A 1 100 ? 8.422 8.583 17.426 1.00 67.31 100 TRP A O 1
ATOM 774 N N . SER A 1 101 ? 7.359 7.976 15.559 1.00 64.62 101 SER A N 1
ATOM 775 C CA . SER A 1 101 ? 6.390 7.076 16.196 1.00 64.62 101 SER A CA 1
ATOM 776 C C . SER A 1 101 ? 7.045 5.890 16.906 1.00 64.62 101 SER A C 1
ATOM 778 O O . SER A 1 101 ? 6.487 5.406 17.890 1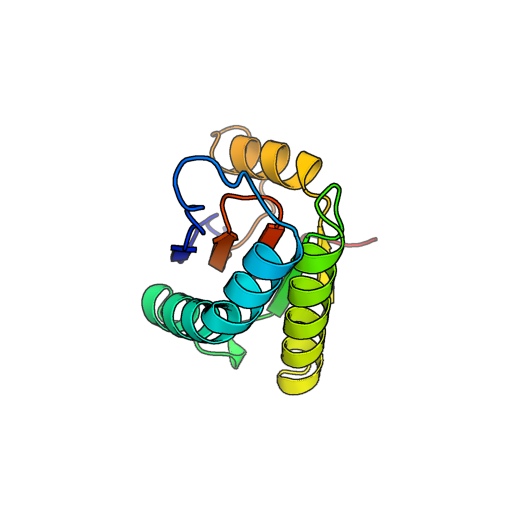.00 64.62 101 SER A O 1
ATOM 780 N N . ALA A 1 102 ? 8.163 5.383 16.387 1.00 66.75 102 ALA A N 1
ATOM 781 C CA . ALA A 1 102 ? 8.932 4.307 17.007 1.00 66.75 102 ALA A CA 1
ATOM 782 C C . ALA A 1 102 ? 9.789 4.805 18.184 1.00 66.75 102 ALA A C 1
ATOM 784 O O . ALA A 1 102 ? 10.137 4.024 19.068 1.00 66.75 102 ALA A O 1
ATOM 785 N N . SER A 1 103 ? 10.112 6.099 18.208 1.00 59.91 103 SER A N 1
ATOM 786 C CA . SER A 1 103 ? 10.839 6.747 19.294 1.00 59.91 103 SER A CA 1
ATOM 787 C C . SER A 1 103 ? 9.911 7.104 20.463 1.00 59.91 103 SER A C 1
ATOM 789 O O . SER A 1 103 ? 8.744 7.462 20.289 1.00 59.91 103 SER A O 1
ATOM 791 N N . SER A 1 104 ? 10.448 7.082 21.685 1.00 55.97 104 SER A N 1
ATOM 792 C CA . SER A 1 104 ? 9.725 7.441 22.916 1.00 55.97 104 SER A CA 1
ATOM 793 C C . SER A 1 104 ? 9.243 8.904 22.963 1.00 55.97 104 SER A C 1
ATOM 795 O O . SER A 1 104 ? 8.502 9.267 23.871 1.00 55.97 104 SER A O 1
ATOM 797 N N . TYR A 1 105 ? 9.627 9.738 21.988 1.00 50.75 105 TYR A N 1
ATOM 798 C CA . TYR A 1 105 ? 9.319 11.173 21.905 1.00 50.75 105 TYR A CA 1
ATOM 799 C C . TYR A 1 105 ? 8.076 11.515 21.049 1.00 50.75 105 TYR A C 1
ATOM 801 O O . TYR A 1 105 ? 7.805 12.680 20.763 1.00 50.75 105 TYR A O 1
ATOM 809 N N . GLY A 1 106 ? 7.291 10.520 20.620 1.00 47.03 106 GLY A N 1
ATOM 810 C CA . GLY A 1 106 ? 6.075 10.708 19.813 1.00 47.03 106 GLY A CA 1
ATOM 811 C C . GLY A 1 106 ? 4.935 11.503 20.455 1.00 47.03 106 GLY A C 1
ATOM 812 O O . GLY A 1 106 ? 4.522 11.106 21.545 1.00 47.03 106 GLY A O 1
ATOM 813 N N . PRO A 1 107 ? 4.282 12.472 19.764 1.00 44.78 107 PRO A N 1
ATOM 814 C CA . PRO A 1 107 ? 3.048 13.084 20.270 1.00 44.78 107 PRO A CA 1
ATOM 815 C C . PRO A 1 107 ? 1.989 12.005 20.534 1.00 44.78 107 PRO A C 1
ATOM 817 O O . PRO A 1 107 ? 1.892 11.026 19.793 1.00 44.78 107 PRO A O 1
ATOM 820 N N . HIS A 1 108 ? 1.230 12.135 21.624 1.00 41.94 108 HIS A N 1
ATOM 821 C CA . HIS A 1 108 ? 0.366 11.095 22.213 1.00 41.94 108 HIS A CA 1
ATOM 822 C C . HIS A 1 108 ? -0.841 10.638 21.359 1.00 41.94 108 HIS A C 1
ATOM 824 O O . HIS A 1 108 ? -1.703 9.919 21.857 1.00 41.94 108 HIS A O 1
ATOM 830 N N . SER A 1 109 ? -0.922 11.030 20.088 1.00 41.59 109 SER A N 1
ATOM 831 C CA . SER A 1 109 ? -2.125 10.932 19.262 1.00 41.59 109 SER A CA 1
ATOM 832 C C . SER A 1 109 ? -2.195 9.682 18.359 1.00 41.59 109 SER A C 1
ATOM 834 O O . SER A 1 109 ? -3.267 9.121 18.197 1.00 41.59 109 SER A O 1
ATOM 836 N N . VAL A 1 110 ? -1.109 9.129 17.809 1.00 46.12 110 VAL A N 1
ATOM 837 C CA . VAL A 1 110 ? -1.239 8.001 16.846 1.00 46.12 110 VAL A CA 1
ATOM 838 C C . VAL A 1 110 ? -1.771 6.720 17.519 1.00 46.12 110 VAL A C 1
ATOM 840 O O . VAL A 1 110 ? -1.132 6.168 18.406 1.00 46.12 110 VAL A O 1
ATOM 843 N N . THR A 1 111 ? -2.954 6.232 17.132 1.00 48.66 111 THR A N 1
ATOM 844 C CA . THR A 1 111 ? -3.755 5.353 18.009 1.00 48.66 111 THR A CA 1
ATOM 845 C C . THR A 1 111 ? -3.847 3.870 17.623 1.00 48.66 111 THR A C 1
ATOM 847 O O . THR A 1 111 ? -4.267 3.107 18.491 1.00 48.66 111 THR A O 1
ATOM 850 N N . ARG A 1 112 ? -3.447 3.437 16.408 1.00 47.38 112 ARG A N 1
ATOM 851 C CA . ARG A 1 112 ? -3.106 2.045 15.967 1.00 47.38 112 ARG A CA 1
ATOM 852 C C . ARG A 1 112 ? -3.118 1.948 14.431 1.00 47.38 112 ARG A C 1
ATOM 854 O O . ARG A 1 112 ? -3.946 2.592 13.797 1.00 47.38 112 ARG A O 1
ATOM 861 N N . GLY A 1 113 ? -2.256 1.130 13.815 1.00 49.94 113 GLY A N 1
ATOM 862 C CA . GLY A 1 113 ? -2.230 0.994 12.346 1.00 49.94 113 GLY A CA 1
ATOM 863 C C . GLY A 1 113 ? -1.705 -0.343 11.816 1.00 49.94 113 GLY A C 1
ATOM 864 O O . GLY A 1 113 ? -0.951 -1.037 12.499 1.00 49.94 113 GLY A O 1
ATOM 865 N N . VAL A 1 114 ? -2.106 -0.687 10.589 1.00 46.09 114 VAL A N 1
ATOM 866 C CA . VAL A 1 114 ? -1.669 -1.859 9.815 1.00 46.09 114 VAL A CA 1
ATOM 867 C C . VAL A 1 114 ? -0.856 -1.382 8.612 1.00 46.09 114 VAL A C 1
ATOM 869 O O . VAL A 1 114 ? -1.370 -0.910 7.603 1.00 46.09 114 VAL A O 1
ATOM 872 N N . TRP A 1 115 ? 0.458 -1.483 8.693 1.00 47.81 115 TRP A N 1
ATOM 873 C CA . TRP A 1 115 ? 1.323 -0.932 7.661 1.00 47.81 115 TRP A CA 1
ATOM 874 C C . TRP A 1 115 ? 1.636 -2.008 6.618 1.00 47.81 115 TRP A C 1
ATOM 876 O O . TRP A 1 115 ? 1.917 -3.159 6.939 1.00 47.81 115 TRP A O 1
ATOM 886 N N . GLY A 1 116 ? 1.522 -1.652 5.342 1.00 38.03 116 GLY A N 1
ATOM 887 C CA . GLY A 1 116 ? 2.027 -2.458 4.239 1.00 38.03 116 GLY A CA 1
ATOM 888 C C . GLY A 1 116 ? 3.192 -1.718 3.595 1.00 38.03 116 GLY A C 1
ATOM 889 O O . GLY A 1 116 ? 3.056 -0.601 3.079 1.00 38.03 116 GLY A O 1
ATOM 890 N N . GLU A 1 117 ? 4.373 -2.316 3.629 1.00 34.56 117 GLU A N 1
ATOM 891 C CA . GLU A 1 117 ? 5.559 -1.707 3.040 1.00 34.56 117 GLU A CA 1
ATOM 892 C C . GLU A 1 117 ? 5.890 -2.367 1.703 1.00 34.56 117 GLU A C 1
ATOM 894 O O . GLU A 1 117 ? 6.190 -3.552 1.628 1.00 34.56 117 GLU A O 1
ATOM 899 N N . PHE A 1 118 ? 5.894 -1.596 0.616 1.00 35.66 118 PHE A N 1
ATOM 900 C CA . PHE A 1 118 ? 6.560 -2.020 -0.613 1.00 35.66 118 PHE A CA 1
ATOM 901 C C . PHE A 1 118 ? 7.929 -1.333 -0.646 1.00 35.66 118 PHE A C 1
ATOM 903 O O . PHE A 1 118 ? 8.071 -0.154 -0.962 1.00 35.66 118 PHE A O 1
ATOM 910 N N . VAL A 1 119 ? 8.987 -2.046 -0.266 1.00 35.31 119 VAL A N 1
ATOM 911 C CA . VAL A 1 119 ? 10.338 -1.462 -0.270 1.00 35.31 119 VAL A CA 1
ATOM 912 C C . VAL A 1 119 ? 10.907 -1.534 -1.686 1.00 35.31 119 VAL A C 1
ATOM 914 O O . VAL A 1 119 ? 11.697 -2.413 -1.999 1.00 35.31 119 VAL A O 1
ATOM 917 N N . SER A 1 120 ? 10.401 -0.657 -2.555 1.00 32.81 120 SER A N 1
ATOM 918 C CA . SER A 1 120 ? 11.057 -0.053 -3.725 1.00 32.81 120 SER A CA 1
ATOM 919 C C . SER A 1 120 ? 10.022 0.884 -4.377 1.00 32.81 120 SER A C 1
ATOM 921 O O . SER A 1 120 ? 9.221 0.475 -5.216 1.00 32.81 120 SER A O 1
ATOM 923 N N . TRP A 1 121 ? 9.997 2.146 -3.923 1.00 36.41 121 TRP A N 1
ATOM 924 C CA . TRP A 1 121 ? 9.272 3.282 -4.527 1.00 36.41 121 TRP A CA 1
ATOM 925 C C . TRP A 1 121 ? 7.730 3.358 -4.430 1.00 36.41 121 TRP A C 1
ATOM 927 O O . TRP A 1 121 ? 7.111 4.125 -5.170 1.00 36.41 121 TRP A O 1
ATOM 937 N N . GLY A 1 122 ? 7.098 2.684 -3.466 1.00 43.19 122 GLY A N 1
ATOM 938 C CA . GLY A 1 122 ? 5.707 2.962 -3.079 1.00 43.19 122 GLY A CA 1
ATOM 939 C C . GLY A 1 122 ? 5.393 2.390 -1.700 1.00 43.19 122 GLY A C 1
ATOM 940 O O . GLY A 1 122 ? 5.908 1.350 -1.356 1.00 43.19 122 GLY A O 1
ATOM 941 N N . ARG A 1 123 ? 4.583 3.032 -0.855 1.00 51.44 123 ARG A N 1
ATOM 942 C CA . ARG A 1 123 ? 4.041 2.383 0.358 1.00 51.44 123 ARG A CA 1
ATOM 943 C C . ARG A 1 123 ? 2.523 2.365 0.319 1.00 51.44 123 ARG A C 1
ATOM 945 O O . ARG A 1 123 ? 1.909 3.330 -0.147 1.00 51.44 123 ARG A O 1
ATOM 952 N N . PHE A 1 124 ? 1.940 1.279 0.814 1.00 46.75 124 PHE A N 1
ATOM 953 C CA . PHE A 1 124 ? 0.499 1.068 0.874 1.00 46.75 124 PHE A CA 1
ATOM 954 C C . PHE A 1 124 ? 0.119 0.642 2.298 1.00 46.75 124 PHE A C 1
ATOM 956 O O . PHE A 1 124 ? 0.369 -0.491 2.683 1.00 46.75 124 PHE A O 1
ATOM 963 N N . GLY A 1 125 ? -0.455 1.548 3.093 1.00 51.28 125 GLY A N 1
ATOM 964 C CA . GLY A 1 125 ? -0.761 1.309 4.509 1.00 51.28 125 GLY A CA 1
ATOM 965 C C . GLY A 1 125 ? -2.262 1.342 4.790 1.00 51.28 125 GLY A C 1
ATOM 966 O O . GLY A 1 125 ? -2.977 2.213 4.311 1.00 51.28 125 GLY A O 1
ATOM 967 N N . LEU A 1 126 ? -2.761 0.418 5.598 1.00 49.28 126 LEU A N 1
ATOM 968 C CA . LEU A 1 126 ? -4.148 0.401 6.061 1.00 49.28 126 LEU A CA 1
ATOM 969 C C . LEU A 1 126 ? -4.198 0.876 7.514 1.00 49.28 126 LEU A C 1
ATOM 971 O O . LEU A 1 126 ? -3.565 0.294 8.383 1.00 49.28 126 LEU A O 1
ATOM 975 N N . VAL A 1 127 ? -4.942 1.930 7.836 1.00 53.19 127 VAL A N 1
ATOM 976 C CA . VAL A 1 127 ? -4.960 2.430 9.217 1.00 53.19 127 VAL A CA 1
ATOM 977 C C . VAL A 1 127 ? -6.254 2.021 9.906 1.00 53.19 127 VAL A C 1
ATOM 979 O O . VAL A 1 127 ? -7.352 2.426 9.542 1.00 53.19 127 VAL A O 1
ATOM 982 N N . THR A 1 128 ? -6.110 1.183 10.928 1.00 43.28 128 THR A N 1
ATOM 983 C CA . THR A 1 128 ? -7.229 0.570 11.649 1.00 43.28 128 THR A CA 1
ATOM 984 C C . THR A 1 128 ? -7.661 1.347 12.888 1.00 43.28 128 THR A C 1
ATOM 986 O O . THR A 1 128 ? -8.573 0.923 13.585 1.00 43.28 128 THR A O 1
ATOM 989 N N . LYS A 1 129 ? -7.023 2.482 13.212 1.00 42.84 129 LYS A N 1
ATOM 990 C CA . LYS A 1 129 ? -7.561 3.393 14.225 1.00 42.84 129 LYS A CA 1
ATOM 991 C C . LYS A 1 129 ? -7.060 4.824 14.059 1.00 42.84 129 LYS A C 1
ATOM 993 O O . LYS A 1 129 ? -5.900 5.106 14.354 1.00 42.84 129 LYS A O 1
ATOM 998 N N . LEU A 1 130 ? -7.933 5.730 13.617 1.00 40.12 130 LEU A N 1
ATOM 999 C CA . LEU A 1 130 ? -7.633 7.165 13.490 1.00 40.12 130 LEU A CA 1
ATOM 1000 C C . LEU A 1 130 ? -8.728 8.052 14.107 1.00 40.12 130 LEU A C 1
ATOM 1002 O O . LEU A 1 130 ? -8.891 9.210 13.739 1.00 40.12 130 LEU A O 1
ATOM 1006 N N . LYS A 1 131 ? -9.475 7.549 15.094 1.00 29.95 131 LYS A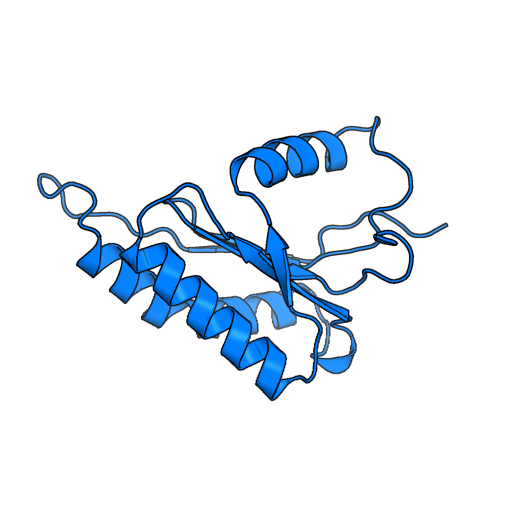 N 1
ATOM 1007 C CA . LYS A 1 131 ? -10.393 8.380 15.889 1.00 29.95 131 LYS A CA 1
ATOM 1008 C C . LYS A 1 131 ? -9.616 9.285 16.854 1.00 29.95 131 LYS A C 1
ATOM 1010 O O . LYS A 1 131 ? -9.492 8.912 18.011 1.00 29.95 131 LYS A O 1
ATOM 1015 N N . SER A 1 132 ? -9.084 10.419 16.372 1.00 31.00 132 SER A N 1
ATOM 1016 C CA . SER A 1 132 ? -8.949 11.710 17.110 1.00 31.00 132 SER A CA 1
ATOM 1017 C C . SER A 1 132 ? -7.795 12.626 16.657 1.00 31.00 132 SER A C 1
ATOM 1019 O O . SER A 1 132 ? -7.488 13.579 17.366 1.00 31.00 132 SER A O 1
ATOM 1021 N N . CYS A 1 133 ? -7.080 12.342 15.564 1.00 33.91 133 CYS A N 1
ATOM 1022 C CA . CYS A 1 133 ? -5.713 12.891 15.411 1.00 33.91 133 CYS A CA 1
ATOM 1023 C C . CYS A 1 133 ? -5.478 13.752 14.179 1.00 33.91 133 CYS A C 1
ATOM 1025 O O . CYS A 1 133 ? -4.369 14.244 13.988 1.00 33.91 133 CYS A O 1
ATOM 1027 N N . TRP A 1 134 ? -6.501 13.927 13.355 1.00 31.38 134 TRP A N 1
ATOM 1028 C CA . TRP A 1 134 ? -6.417 14.742 12.157 1.00 31.38 134 TRP A CA 1
ATOM 1029 C C . TRP A 1 134 ? -7.697 15.567 12.066 1.00 31.38 134 TRP A C 1
ATOM 1031 O O . TRP A 1 134 ? -8.704 15.119 11.530 1.00 31.38 134 TRP A O 1
ATOM 1041 N N . ASN A 1 135 ? -7.675 16.736 12.704 1.00 22.50 135 ASN A N 1
ATOM 1042 C CA . ASN A 1 135 ? -8.583 17.822 12.358 1.00 22.50 135 ASN A CA 1
ATOM 1043 C C . ASN A 1 135 ? -7.793 18.716 11.382 1.00 22.50 135 ASN A C 1
ATOM 1045 O O . ASN A 1 135 ? -6.622 18.969 11.687 1.00 22.50 135 ASN A O 1
ATOM 1049 N N . PRO A 1 136 ? -8.348 19.089 10.214 1.00 34.59 136 PRO A N 1
ATOM 1050 C CA . PRO A 1 136 ? -7.647 19.891 9.210 1.00 34.59 136 PRO A CA 1
ATOM 1051 C C . PRO A 1 136 ? -7.159 21.244 9.738 1.00 34.59 136 PRO A C 1
ATOM 1053 O O . PRO A 1 136 ? -7.771 21.771 10.697 1.00 34.59 136 PRO A O 1
#

Radius of gyration: 15.0 Å; chains: 1; bounding box: 38×32×43 Å

pLDDT: mean 72.99, std 19.87, range [22.5, 93.62]

InterPro domains:
  IPR000905 Gcp-like domain [PF00814] (6-100)
  IPR000905 Gcp-like domain [PTHR11735] (5-100)
  IPR017861 Kae1/TsaD family [PR00789] (56-76)
  IPR017861 Kae1/TsaD family [PR00789] (77-96)
  IPR043129 ATPase, nucleotide binding domain [SSF53067] (19-101)